Protein AF-A0A956WPA1-F1 (afdb_monomer)

Solvent-accessible surface area (backbone atoms only — not comparable to full-atom values): 8962 Å² total; per-residue (Å²): 103,70,68,60,54,52,49,44,61,76,67,69,57,61,75,42,83,44,76,68,69,70,49,69,36,68,58,97,91,44,69,39,44,39,72,45,34,70,83,37,88,64,94,64,53,79,84,52,24,80,35,29,52,45,55,48,53,50,48,30,37,44,69,66,79,40,52,62,67,60,55,68,37,91,72,49,76,47,74,72,56,43,72,72,31,71,91,32,27,42,31,52,45,33,46,73,51,71,41,51,73,65,54,35,50,46,42,17,51,71,69,39,86,61,44,32,70,34,50,24,77,78,43,49,45,58,46,32,55,58,45,72,43,65,78,43,78,44,53,70,86,45,79,77,55,58,66,58,63,64,67,74,75,118

Structure (mmCIF, N/CA/C/O backbone):
data_AF-A0A956WPA1-F1
#
_entry.id   AF-A0A956WPA1-F1
#
loop_
_atom_site.group_PDB
_atom_site.id
_atom_site.type_symbol
_atom_site.label_atom_id
_atom_site.label_alt_id
_atom_site.label_comp_id
_atom_site.label_asym_id
_atom_site.label_entity_id
_atom_site.label_seq_id
_atom_site.pdbx_PDB_ins_code
_atom_site.Cartn_x
_atom_site.Cartn_y
_atom_site.Cartn_z
_atom_site.occupancy
_atom_site.B_iso_or_equiv
_atom_site.auth_seq_id
_atom_site.auth_comp_id
_atom_site.auth_asym_id
_atom_site.auth_atom_id
_atom_site.pdbx_PDB_model_num
ATOM 1 N N . MET A 1 1 ? 16.892 0.139 -3.736 1.00 66.31 1 MET A N 1
ATOM 2 C CA . MET A 1 1 ? 16.456 0.523 -5.080 1.00 66.31 1 MET A CA 1
ATOM 3 C C . MET A 1 1 ? 17.601 0.242 -6.043 1.00 66.31 1 MET A C 1
ATOM 5 O O . MET A 1 1 ? 18.303 1.168 -6.450 1.00 66.31 1 MET A O 1
ATOM 9 N N . PRO A 1 2 ? 17.856 -1.030 -6.393 1.00 65.50 2 PRO A N 1
ATOM 10 C CA . PRO A 1 2 ? 19.024 -1.390 -7.201 1.00 65.50 2 PRO A CA 1
ATOM 11 C C . PRO A 1 2 ? 19.032 -0.715 -8.581 1.00 65.50 2 PRO A C 1
ATOM 13 O O . PRO A 1 2 ? 20.076 -0.250 -9.034 1.00 65.50 2 PRO A O 1
ATOM 16 N N . LEU A 1 3 ? 17.859 -0.582 -9.215 1.00 67.88 3 LEU A N 1
ATOM 17 C CA . LEU A 1 3 ? 17.713 0.044 -10.535 1.00 67.88 3 LEU A CA 1
ATOM 18 C C . LEU A 1 3 ? 18.029 1.547 -10.517 1.00 67.88 3 LEU A C 1
ATOM 20 O O . LEU A 1 3 ? 18.783 2.022 -11.365 1.00 67.88 3 LEU A O 1
ATOM 24 N N . VAL A 1 4 ? 17.545 2.285 -9.511 1.00 69.94 4 VAL A N 1
ATOM 25 C CA . VAL A 1 4 ? 17.861 3.715 -9.342 1.00 69.94 4 VAL A CA 1
ATOM 26 C C . VAL A 1 4 ? 19.343 3.918 -9.059 1.00 69.94 4 VAL A C 1
ATOM 28 O O . VAL A 1 4 ? 19.977 4.761 -9.685 1.00 69.94 4 VAL A O 1
ATOM 31 N N . GLN A 1 5 ? 19.931 3.117 -8.168 1.00 70.12 5 GLN A N 1
ATOM 32 C CA . GLN A 1 5 ? 21.364 3.205 -7.884 1.00 70.12 5 GLN A CA 1
ATOM 33 C C . GLN A 1 5 ? 22.217 2.883 -9.118 1.00 70.12 5 GLN A C 1
ATOM 35 O O . GLN A 1 5 ? 23.254 3.515 -9.325 1.00 70.12 5 GLN A O 1
ATOM 40 N N . ARG A 1 6 ? 21.798 1.916 -9.946 1.00 74.38 6 ARG A N 1
ATOM 41 C CA . ARG A 1 6 ? 22.467 1.586 -11.211 1.00 74.38 6 ARG A CA 1
ATOM 42 C C . ARG A 1 6 ? 22.376 2.743 -12.207 1.00 74.38 6 ARG A C 1
ATOM 44 O O . ARG A 1 6 ? 23.396 3.095 -12.794 1.00 74.38 6 ARG A O 1
ATOM 51 N N . TYR A 1 7 ? 21.202 3.361 -12.352 1.00 73.75 7 TYR A N 1
ATOM 52 C CA . TYR A 1 7 ? 21.017 4.548 -13.190 1.00 73.75 7 TYR A CA 1
ATOM 53 C C . TYR A 1 7 ? 21.903 5.707 -12.720 1.00 73.75 7 TYR A C 1
ATOM 55 O O . TYR A 1 7 ? 22.715 6.200 -13.497 1.00 73.75 7 TYR A O 1
ATOM 63 N N . LEU A 1 8 ? 21.821 6.086 -11.439 1.00 74.00 8 LEU A N 1
ATOM 64 C CA . LEU A 1 8 ? 22.585 7.202 -10.868 1.00 74.00 8 LEU A CA 1
ATOM 65 C C . LEU A 1 8 ? 24.099 7.034 -11.056 1.00 74.00 8 LEU A C 1
ATOM 67 O O . LEU A 1 8 ? 24.778 8.004 -11.387 1.00 74.00 8 LEU A O 1
ATOM 71 N N . ARG A 1 9 ? 24.618 5.803 -10.918 1.00 75.62 9 ARG A N 1
ATOM 72 C CA . ARG A 1 9 ? 26.020 5.485 -11.234 1.00 75.62 9 ARG A CA 1
ATOM 73 C C . ARG A 1 9 ? 26.335 5.665 -12.720 1.00 75.6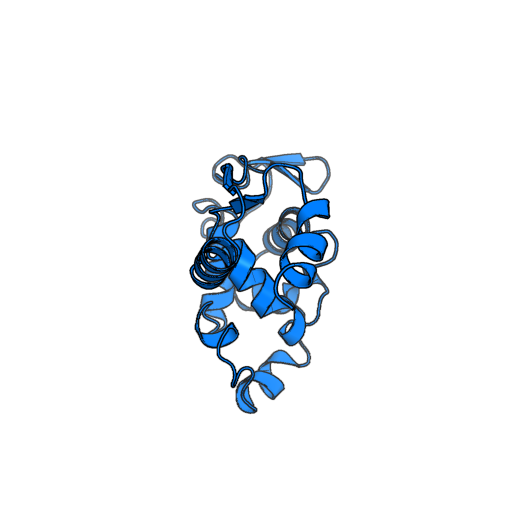2 9 ARG A C 1
ATOM 75 O O . ARG A 1 9 ? 27.355 6.261 -13.044 1.00 75.62 9 ARG A O 1
ATOM 82 N N . ALA A 1 10 ? 25.473 5.187 -13.618 1.00 78.25 10 ALA A N 1
ATOM 83 C CA . ALA A 1 10 ? 25.696 5.264 -15.064 1.00 78.25 10 ALA A CA 1
ATOM 84 C C . ALA A 1 10 ? 25.716 6.708 -15.607 1.00 78.25 10 ALA A C 1
ATOM 86 O O . ALA A 1 10 ? 26.414 6.999 -16.584 1.00 78.25 10 ALA A O 1
ATOM 87 N N . VAL A 1 11 ? 24.964 7.620 -14.983 1.00 77.25 11 VAL A N 1
ATOM 88 C CA . VAL A 1 11 ? 24.911 9.044 -15.366 1.00 77.25 11 VAL A CA 1
ATOM 89 C C . VAL A 1 11 ? 25.792 9.956 -14.503 1.00 77.25 11 VAL A C 1
ATOM 91 O O . VAL A 1 11 ? 25.789 11.162 -14.721 1.00 77.25 11 VAL A O 1
ATOM 94 N N . ALA A 1 12 ? 26.562 9.394 -13.560 1.00 79.12 12 ALA A N 1
ATOM 95 C CA . ALA A 1 12 ? 27.510 10.109 -12.696 1.00 79.12 12 ALA A CA 1
ATOM 96 C C . ALA A 1 12 ? 26.932 11.375 -12.021 1.00 79.12 12 ALA A C 1
ATOM 98 O O . ALA A 1 12 ? 27.637 12.362 -11.814 1.00 79.12 12 ALA A O 1
ATOM 99 N N . LEU A 1 13 ? 25.638 11.363 -11.682 1.00 72.81 13 LEU A N 1
ATOM 100 C CA . LEU A 1 13 ? 24.986 12.524 -11.078 1.00 72.81 13 LEU A CA 1
ATOM 101 C C . LEU A 1 13 ? 25.389 12.669 -9.602 1.00 72.81 13 LEU A C 1
ATOM 103 O O . LEU A 1 13 ? 25.448 11.665 -8.888 1.00 72.81 13 LEU A O 1
ATOM 107 N N . PRO A 1 14 ? 25.605 13.899 -9.098 1.00 75.31 14 PRO A N 1
ATOM 108 C CA . PRO A 1 14 ? 25.854 14.122 -7.681 1.00 75.31 14 PRO A CA 1
ATOM 109 C C . PRO A 1 14 ? 24.603 13.766 -6.870 1.00 75.31 14 PRO A C 1
ATOM 111 O O . PRO A 1 14 ? 23.533 14.358 -7.046 1.00 75.31 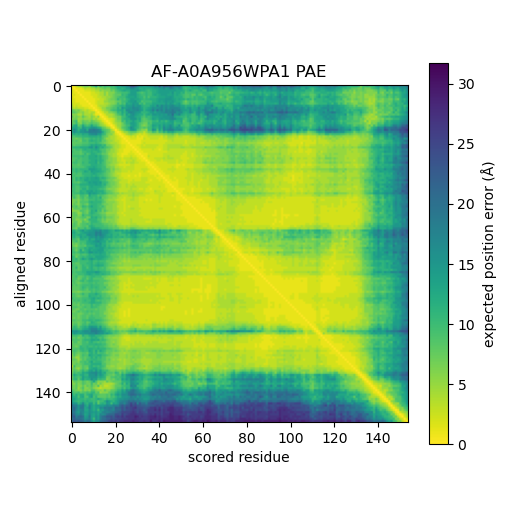14 PRO A O 1
ATOM 114 N N . VAL A 1 15 ? 24.747 12.797 -5.966 1.00 70.31 15 VAL A N 1
ATOM 115 C CA . VAL A 1 15 ? 23.641 12.252 -5.172 1.00 70.31 15 VAL A CA 1
ATOM 116 C C . VAL A 1 15 ? 23.681 12.809 -3.749 1.00 70.31 15 VAL A C 1
ATOM 118 O O . VAL A 1 15 ? 24.742 12.895 -3.133 1.00 70.31 15 VAL A O 1
ATOM 121 N N . GLY A 1 16 ? 22.521 13.192 -3.220 1.00 69.06 16 GLY A N 1
ATOM 122 C CA . GLY A 1 16 ? 22.299 13.378 -1.787 1.00 69.06 16 GLY A CA 1
ATOM 123 C C . GLY A 1 16 ? 21.423 12.254 -1.241 1.00 69.06 16 GLY A C 1
ATOM 124 O O . GLY A 1 16 ? 20.435 11.883 -1.881 1.00 69.06 16 GLY A O 1
ATOM 125 N N . SER A 1 17 ? 21.778 11.732 -0.068 1.00 67.25 17 SER A N 1
ATOM 126 C CA . SER A 1 17 ? 20.949 10.782 0.679 1.00 67.25 17 SER A CA 1
ATOM 127 C C . SER A 1 17 ? 19.975 11.539 1.573 1.00 67.25 17 SER A C 1
ATOM 129 O O . SER A 1 17 ? 20.365 12.499 2.239 1.00 67.25 17 SER A O 1
ATOM 131 N N . LEU A 1 18 ? 18.718 11.107 1.593 1.00 62.62 18 LEU A N 1
ATOM 132 C CA . LEU A 1 18 ? 17.683 11.638 2.472 1.00 62.62 18 LEU A CA 1
ATOM 133 C C . LEU A 1 18 ? 16.964 10.455 3.111 1.00 62.62 18 LEU A C 1
ATOM 135 O O . LEU A 1 18 ? 16.581 9.520 2.410 1.00 62.62 18 LEU A O 1
ATOM 139 N N . ASN A 1 19 ? 16.753 10.513 4.423 1.00 61.81 19 ASN A N 1
ATOM 140 C CA . ASN A 1 19 ? 15.739 9.660 5.028 1.00 61.81 19 ASN A CA 1
ATOM 141 C C . ASN A 1 19 ? 14.378 10.152 4.539 1.00 61.81 19 ASN A C 1
ATOM 143 O O . ASN A 1 19 ? 14.144 11.366 4.519 1.00 61.81 19 ASN A O 1
ATOM 147 N N . ASP A 1 20 ? 13.504 9.226 4.151 1.00 61.94 20 ASP A N 1
ATOM 148 C CA . ASP A 1 20 ? 12.095 9.520 3.912 1.00 61.94 20 ASP A CA 1
ATOM 149 C C . ASP A 1 20 ? 11.489 9.973 5.246 1.00 61.94 20 ASP A C 1
ATOM 151 O O . ASP A 1 20 ? 11.209 9.171 6.138 1.00 61.94 20 ASP A O 1
ATOM 155 N N . GLY A 1 21 ? 11.520 11.286 5.475 1.00 56.62 21 GLY A N 1
ATOM 156 C CA . GLY A 1 21 ? 11.461 11.883 6.800 1.00 56.62 21 GLY A CA 1
ATOM 157 C C . GLY A 1 21 ? 10.140 11.585 7.487 1.00 56.62 21 GLY A C 1
ATOM 158 O O . GLY A 1 21 ? 9.174 12.277 7.205 1.00 56.62 21 GLY A O 1
ATOM 159 N N . LEU A 1 22 ? 10.130 10.574 8.370 1.00 69.81 22 LEU A N 1
ATOM 160 C CA . LEU A 1 22 ? 9.058 10.177 9.301 1.00 69.81 22 LEU A CA 1
ATOM 161 C C . LEU A 1 22 ? 7.683 10.782 8.948 1.00 69.81 22 LEU A C 1
ATOM 163 O O . LEU A 1 22 ? 7.189 11.641 9.692 1.00 69.81 22 LEU A O 1
ATOM 167 N N . PRO A 1 23 ? 7.085 10.410 7.797 1.00 78.69 23 PRO A N 1
ATOM 168 C CA . PRO A 1 23 ? 5.958 11.158 7.268 1.00 78.69 23 PRO A CA 1
ATOM 169 C C . PRO A 1 23 ? 4.781 11.083 8.239 1.00 78.69 23 PRO A C 1
ATOM 171 O O . PRO A 1 23 ? 4.517 10.043 8.845 1.00 78.69 23 PRO A O 1
ATOM 174 N N . ARG A 1 24 ? 4.080 12.203 8.421 1.00 87.75 24 ARG A N 1
ATOM 175 C CA . ARG A 1 24 ? 2.851 12.249 9.219 1.00 87.75 24 ARG A CA 1
ATOM 176 C C . ARG A 1 24 ? 1.658 12.052 8.301 1.00 87.75 24 ARG A C 1
ATOM 178 O O . ARG A 1 24 ? 1.523 12.768 7.314 1.00 87.75 24 ARG A O 1
ATOM 185 N N . SER A 1 25 ? 0.781 11.124 8.656 1.00 89.75 25 SER A N 1
ATOM 186 C CA . SER A 1 25 ? -0.495 10.929 7.969 1.00 89.75 25 SER A CA 1
ATOM 187 C C . SER A 1 25 ? -1.581 11.747 8.669 1.00 89.75 25 SER A C 1
ATOM 189 O O . SER A 1 25 ? -1.586 11.834 9.897 1.00 89.75 25 SER A O 1
ATOM 191 N N . LEU A 1 26 ? -2.480 12.349 7.886 1.00 90.75 26 LEU A N 1
ATOM 192 C CA . LEU A 1 26 ? -3.655 13.093 8.348 1.00 90.75 26 LEU A CA 1
ATOM 193 C C . LEU A 1 26 ? -4.908 12.363 7.860 1.00 90.75 26 LEU A C 1
ATOM 195 O O . LEU A 1 26 ? -5.132 12.275 6.655 1.00 90.75 26 LEU A O 1
ATOM 199 N N . ILE A 1 27 ? -5.720 11.847 8.782 1.00 91.81 27 ILE A N 1
ATOM 200 C CA . ILE A 1 27 ? -6.967 11.135 8.469 1.00 91.81 27 ILE A CA 1
ATOM 201 C C . ILE A 1 27 ? -8.040 11.635 9.428 1.00 91.81 27 ILE A C 1
ATOM 203 O O . ILE A 1 27 ? -7.876 11.550 10.644 1.00 91.81 27 ILE A O 1
ATOM 207 N N . GLY A 1 28 ? -9.136 12.167 8.881 1.00 88.75 28 GLY A N 1
ATOM 208 C CA . GLY A 1 28 ? -10.275 12.626 9.682 1.00 88.75 28 GLY A CA 1
ATOM 209 C C . GLY A 1 28 ? -9.947 13.756 10.666 1.00 88.75 28 GLY A C 1
ATOM 210 O O . GLY A 1 28 ? -10.579 13.839 11.709 1.00 88.75 28 GLY A O 1
ATOM 211 N N . GLY A 1 29 ? -8.946 14.593 10.370 1.00 91.44 29 GLY A N 1
ATOM 212 C CA . GLY A 1 29 ? -8.483 15.667 11.265 1.00 91.44 29 GLY A CA 1
ATOM 213 C C . GLY A 1 29 ? -7.430 15.230 12.290 1.00 91.44 29 GLY A C 1
ATOM 214 O O . GLY A 1 29 ? -6.740 16.077 12.849 1.00 91.44 29 GLY A O 1
ATOM 215 N N . GLU A 1 30 ? -7.239 13.925 12.468 1.00 93.81 30 GLU A N 1
ATOM 216 C CA . GLU A 1 30 ? -6.253 13.351 13.379 1.00 93.81 30 GLU A CA 1
ATOM 217 C C . GLU A 1 30 ? -4.934 13.043 12.672 1.00 93.81 30 GLU A C 1
ATOM 219 O O . GLU A 1 30 ? -4.909 12.732 11.477 1.00 93.81 30 GLU A O 1
ATOM 224 N N . THR A 1 31 ? -3.823 13.088 13.415 1.00 92.56 31 THR A N 1
ATOM 225 C CA . THR A 1 31 ? -2.488 12.839 12.850 1.00 92.56 31 THR A CA 1
ATOM 226 C C . THR A 1 31 ? -1.687 11.809 13.631 1.00 92.56 31 THR A C 1
ATOM 228 O O . THR A 1 31 ? -1.704 11.797 14.859 1.00 92.56 31 THR A O 1
ATOM 231 N N . ALA A 1 32 ? -0.909 10.995 12.920 1.00 90.88 32 ALA A N 1
ATOM 232 C CA . ALA A 1 32 ? 0.074 10.091 13.519 1.00 90.88 32 ALA A CA 1
ATOM 233 C C . ALA A 1 32 ? 1.315 9.952 12.631 1.00 90.88 32 ALA A C 1
ATOM 235 O O . ALA A 1 32 ? 1.304 10.333 11.458 1.00 90.88 32 ALA A O 1
ATOM 236 N N . GLN A 1 33 ? 2.397 9.418 13.198 1.00 89.12 33 GLN A N 1
ATOM 237 C CA . GLN A 1 33 ? 3.626 9.140 12.456 1.00 89.12 33 GLN A CA 1
ATOM 238 C C . GLN A 1 33 ? 3.497 7.817 11.693 1.00 89.12 33 GLN A C 1
ATOM 240 O O . GLN A 1 33 ? 3.161 6.790 12.271 1.00 89.12 33 GLN A O 1
ATOM 245 N N . ALA A 1 34 ? 3.825 7.809 10.404 1.00 83.12 34 ALA A N 1
ATOM 246 C CA . ALA A 1 34 ? 3.780 6.600 9.581 1.00 83.12 34 ALA A CA 1
ATOM 247 C C . ALA A 1 34 ? 4.834 5.549 9.989 1.00 83.12 34 ALA A C 1
ATOM 249 O O . ALA A 1 34 ? 4.700 4.365 9.670 1.00 83.12 34 ALA A O 1
ATOM 250 N N . SER A 1 35 ? 5.877 5.978 10.707 1.00 83.44 35 SER A N 1
ATOM 251 C CA . SER A 1 35 ? 6.937 5.130 11.262 1.00 83.44 35 SER A CA 1
ATOM 252 C C . SER A 1 35 ? 6.507 4.321 12.488 1.00 83.44 35 SER A C 1
ATOM 254 O O . SER A 1 35 ? 7.211 3.385 12.852 1.00 83.44 35 SER A O 1
ATOM 256 N N . SER A 1 36 ? 5.387 4.659 13.137 1.00 87.88 36 SER A N 1
ATOM 257 C CA . SER A 1 36 ? 4.841 3.888 14.255 1.00 87.88 36 SER A CA 1
ATOM 258 C C . SER A 1 36 ? 3.351 4.159 14.429 1.00 87.88 36 SER A C 1
ATOM 260 O O . SER A 1 36 ? 2.939 5.274 14.748 1.00 87.88 36 SER A O 1
ATOM 262 N N . LEU A 1 37 ? 2.542 3.113 14.267 1.00 90.38 37 LEU A N 1
ATOM 263 C CA . LEU A 1 37 ? 1.093 3.182 14.452 1.00 90.38 37 LEU A CA 1
ATOM 264 C C . LEU A 1 37 ? 0.645 2.838 15.880 1.00 90.38 37 LEU A C 1
ATOM 266 O O . LEU A 1 37 ? -0.542 2.976 16.188 1.00 90.38 37 LEU A O 1
ATOM 270 N N . ALA A 1 38 ? 1.576 2.453 16.760 1.00 91.62 38 ALA A N 1
ATOM 271 C CA . ALA A 1 38 ? 1.279 1.929 18.093 1.00 91.62 38 ALA A CA 1
ATOM 272 C C . ALA A 1 38 ? 0.411 2.889 18.921 1.00 91.62 38 ALA A C 1
ATOM 274 O O . ALA A 1 38 ? -0.586 2.485 19.520 1.00 91.62 38 ALA A O 1
ATOM 275 N N . THR A 1 39 ? 0.746 4.179 18.880 1.00 90.00 39 THR A N 1
ATOM 276 C CA . THR A 1 39 ? 0.058 5.255 19.608 1.00 90.00 39 THR A CA 1
ATOM 277 C C . THR A 1 39 ? -0.895 6.065 18.729 1.00 90.00 39 THR A C 1
ATOM 279 O O . THR A 1 39 ? -1.338 7.139 19.131 1.00 90.00 39 THR A O 1
ATOM 282 N N . SER A 1 40 ? -1.202 5.590 17.516 1.00 92.00 40 SER A N 1
ATOM 283 C CA . SER A 1 40 ? -2.095 6.316 16.612 1.00 92.00 40 SER A CA 1
ATOM 284 C C . SER A 1 40 ? -3.524 6.395 17.176 1.00 92.00 40 SER A C 1
ATOM 286 O O . SER A 1 40 ? -3.995 5.432 17.797 1.00 92.00 40 SER A O 1
ATOM 288 N N . PRO A 1 41 ? -4.232 7.517 16.940 1.00 94.19 41 PRO A N 1
ATOM 289 C CA . PRO A 1 41 ? -5.584 7.734 17.453 1.00 94.19 41 PRO A CA 1
ATOM 290 C C . PRO A 1 41 ? -6.646 6.946 16.676 1.00 94.19 41 PRO A C 1
ATOM 292 O O . PRO A 1 41 ? -7.789 6.839 17.112 1.00 94.19 41 PRO A O 1
ATOM 295 N N . TRP A 1 42 ? -6.295 6.399 15.511 1.00 94.00 42 TRP A N 1
ATOM 296 C CA . TRP A 1 42 ? -7.244 5.702 14.654 1.00 94.00 42 TRP A CA 1
ATOM 297 C C . TRP A 1 42 ? -7.559 4.293 15.169 1.00 94.00 42 TRP A C 1
ATOM 299 O O . TRP A 1 42 ? -6.694 3.645 15.768 1.00 94.00 42 TRP A O 1
ATOM 309 N N . PRO A 1 43 ? -8.766 3.769 14.896 1.00 92.81 43 PRO A N 1
ATOM 310 C CA . PRO A 1 43 ? -9.172 2.423 15.293 1.00 92.81 43 PRO A CA 1
ATOM 311 C C . PRO A 1 43 ? -8.554 1.353 14.374 1.00 92.81 43 PRO A C 1
ATOM 313 O O . PRO A 1 43 ? -9.233 0.740 13.555 1.00 92.81 43 PRO A O 1
ATOM 316 N N . LEU A 1 44 ? -7.242 1.146 14.487 1.00 90.56 44 LEU A N 1
ATOM 317 C CA . LEU A 1 44 ? -6.520 0.066 13.810 1.00 90.56 44 LEU A CA 1
ATOM 318 C C . LEU A 1 44 ? -6.730 -1.280 14.501 1.00 90.56 44 LEU A C 1
ATOM 320 O O . LEU A 1 44 ? -6.860 -1.335 15.726 1.00 90.56 44 LEU A O 1
ATOM 324 N N . THR A 1 45 ? -6.659 -2.352 13.711 1.00 90.00 45 THR A N 1
ATOM 325 C CA . THR A 1 45 ? -6.579 -3.723 14.226 1.00 90.00 45 THR A CA 1
ATOM 326 C C . THR A 1 45 ? -5.273 -3.936 14.997 1.00 90.00 45 THR A C 1
ATOM 328 O O . THR A 1 45 ? -4.265 -3.280 14.717 1.00 90.00 45 THR A O 1
ATOM 331 N N . ASP A 1 46 ? -5.246 -4.900 15.920 1.00 89.75 46 ASP A N 1
ATOM 332 C CA . ASP A 1 46 ? -4.016 -5.270 16.643 1.00 89.75 46 ASP A CA 1
ATOM 333 C C . ASP A 1 46 ? -2.897 -5.713 15.695 1.00 89.75 46 ASP A C 1
ATOM 335 O O . ASP A 1 46 ? -1.710 -5.477 15.941 1.00 89.75 46 ASP A O 1
ATOM 339 N N . ALA A 1 47 ? -3.290 -6.330 14.579 1.00 87.62 47 ALA A N 1
ATOM 340 C CA . ALA A 1 47 ? -2.378 -6.797 13.556 1.00 87.62 47 ALA A CA 1
ATOM 341 C C . ALA A 1 47 ? -1.707 -5.637 12.804 1.00 87.62 47 ALA A C 1
ATOM 343 O O . ALA A 1 47 ? -0.566 -5.797 12.384 1.00 87.62 47 ALA A O 1
ATOM 344 N N . ASP A 1 48 ? -2.384 -4.499 12.636 1.00 90.94 48 ASP A N 1
ATOM 345 C CA . ASP A 1 48 ? -1.847 -3.337 11.920 1.00 90.94 48 ASP A CA 1
ATOM 346 C C . ASP A 1 48 ? -1.127 -2.364 12.864 1.00 90.94 48 ASP A C 1
ATOM 348 O O . ASP A 1 48 ? -0.134 -1.739 12.492 1.00 90.94 48 ASP A O 1
ATOM 352 N N . ARG A 1 49 ? -1.610 -2.236 14.104 1.00 92.06 49 ARG A N 1
ATOM 353 C CA . ARG A 1 49 ? -1.153 -1.237 15.081 1.00 92.06 49 ARG A CA 1
ATOM 354 C C . ARG A 1 49 ? 0.329 -1.354 15.439 1.00 92.06 49 ARG A C 1
ATOM 356 O O . ARG A 1 49 ? 0.972 -0.346 15.716 1.00 92.06 49 ARG A O 1
ATOM 363 N N . ASN A 1 50 ? 0.874 -2.566 15.424 1.00 87.94 50 ASN A N 1
ATOM 364 C CA . ASN A 1 50 ? 2.248 -2.842 15.855 1.00 87.94 50 ASN A CA 1
ATOM 365 C C . ASN A 1 50 ? 3.286 -2.751 14.726 1.00 87.94 50 ASN A C 1
ATOM 367 O O . ASN A 1 50 ? 4.444 -3.120 14.916 1.00 87.94 50 ASN A O 1
ATOM 371 N N . LEU A 1 51 ? 2.879 -2.283 13.548 1.00 88.44 51 LEU A N 1
ATOM 372 C CA . LEU A 1 51 ? 3.708 -2.232 12.351 1.00 88.44 51 LEU A CA 1
ATOM 373 C C . LEU A 1 51 ? 3.764 -0.804 11.800 1.00 88.44 51 LEU A C 1
ATOM 375 O O . LEU A 1 51 ? 2.939 0.055 12.118 1.00 88.44 51 LEU A O 1
ATOM 379 N N . THR A 1 52 ? 4.767 -0.535 10.967 1.00 88.50 52 THR A N 1
ATOM 380 C CA . THR A 1 52 ? 4.836 0.728 10.223 1.00 88.50 52 THR A CA 1
ATOM 381 C C . THR A 1 52 ? 3.822 0.713 9.080 1.00 88.50 52 THR A C 1
ATOM 383 O O . THR A 1 52 ? 3.414 -0.354 8.613 1.00 88.50 52 THR A O 1
ATOM 386 N N . VAL A 1 53 ? 3.440 1.891 8.576 1.00 88.56 53 VAL A N 1
ATOM 387 C CA . VAL A 1 53 ? 2.532 1.990 7.417 1.00 88.56 53 VAL A CA 1
ATOM 388 C C . VAL A 1 53 ? 3.100 1.226 6.219 1.00 88.56 53 VAL A C 1
ATOM 390 O O . VAL A 1 53 ? 2.412 0.381 5.652 1.00 88.56 53 VAL A O 1
ATOM 393 N N . ALA A 1 54 ? 4.373 1.447 5.883 1.00 86.50 54 ALA A N 1
ATOM 394 C CA . ALA A 1 54 ? 5.027 0.769 4.763 1.00 86.50 54 ALA A CA 1
ATOM 395 C C . ALA A 1 54 ? 5.052 -0.760 4.932 1.00 86.50 54 ALA A C 1
ATOM 397 O O . ALA A 1 54 ? 4.831 -1.496 3.967 1.00 86.50 54 ALA A O 1
ATOM 398 N N . PHE A 1 55 ? 5.274 -1.258 6.153 1.00 87.94 55 PHE A N 1
ATOM 399 C CA . PHE A 1 55 ? 5.249 -2.695 6.405 1.00 87.94 55 PHE A CA 1
ATOM 400 C C . PHE A 1 55 ? 3.835 -3.270 6.248 1.00 87.94 55 PHE A C 1
ATOM 402 O O . PHE A 1 55 ? 3.677 -4.293 5.586 1.00 87.94 55 PHE A O 1
ATOM 409 N N . ASN A 1 56 ? 2.802 -2.614 6.789 1.00 90.62 56 ASN A N 1
ATOM 410 C CA . ASN A 1 56 ? 1.414 -3.057 6.612 1.00 90.62 56 ASN A CA 1
ATOM 411 C C . ASN A 1 56 ? 1.007 -3.099 5.136 1.00 90.62 56 ASN A C 1
ATOM 413 O O . ASN A 1 56 ? 0.430 -4.086 4.689 1.00 90.62 56 ASN A O 1
ATOM 417 N N . LEU A 1 57 ? 1.366 -2.075 4.358 1.00 88.88 57 LEU A N 1
ATOM 418 C CA . LEU A 1 57 ? 1.074 -2.038 2.925 1.00 88.88 57 LEU A CA 1
ATOM 419 C C . LEU A 1 57 ? 1.763 -3.186 2.172 1.00 88.88 57 LEU A C 1
ATOM 421 O O . LEU A 1 57 ? 1.104 -3.892 1.410 1.00 88.88 57 LEU A O 1
ATOM 425 N N . ASN A 1 58 ? 3.047 -3.452 2.443 1.00 87.69 58 ASN A N 1
ATOM 426 C CA . ASN A 1 58 ? 3.733 -4.626 1.886 1.00 87.69 58 ASN A CA 1
ATOM 427 C C . ASN A 1 58 ? 3.081 -5.942 2.317 1.00 87.69 58 ASN A C 1
ATOM 429 O O . ASN A 1 58 ? 2.935 -6.856 1.507 1.00 87.69 58 ASN A O 1
ATOM 433 N N . ARG A 1 59 ? 2.672 -6.050 3.584 1.00 89.94 59 ARG A N 1
ATOM 434 C CA . ARG A 1 59 ? 1.996 -7.237 4.106 1.00 89.94 59 ARG A CA 1
ATOM 435 C C . ARG A 1 59 ? 0.675 -7.489 3.379 1.00 89.94 59 ARG A C 1
ATOM 437 O O . ARG A 1 59 ? 0.404 -8.637 3.045 1.00 89.94 59 ARG A O 1
ATOM 444 N N . TYR A 1 60 ? -0.126 -6.464 3.090 1.00 91.88 60 TYR A N 1
ATOM 445 C CA . TYR A 1 60 ? -1.362 -6.644 2.319 1.00 91.88 60 TYR A CA 1
ATOM 446 C C . TYR A 1 60 ? -1.097 -7.086 0.880 1.00 91.88 60 TYR A C 1
ATOM 448 O O . TYR A 1 60 ? -1.838 -7.921 0.364 1.00 91.88 60 TYR A O 1
ATOM 456 N N . LEU A 1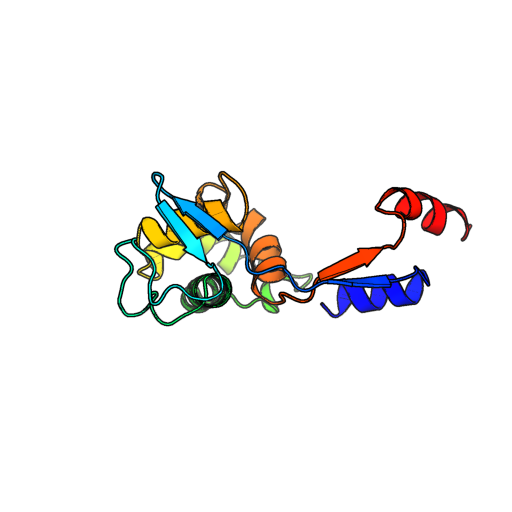 61 ? -0.034 -6.586 0.241 1.00 88.69 61 LEU A N 1
ATOM 457 C CA . LEU A 1 61 ? 0.393 -7.094 -1.067 1.00 88.69 61 LEU A CA 1
ATOM 458 C C . LEU A 1 61 ? 0.767 -8.580 -0.969 1.00 88.69 61 LEU A C 1
ATOM 460 O O . LEU A 1 61 ? 0.240 -9.394 -1.728 1.00 88.69 61 LEU A O 1
ATOM 464 N N . PHE A 1 62 ? 1.579 -8.948 0.024 1.00 89.44 62 PHE A N 1
ATOM 465 C CA . PHE A 1 62 ? 1.979 -10.334 0.270 1.00 89.44 62 PHE A CA 1
ATOM 466 C C . PHE A 1 62 ? 0.782 -11.268 0.498 1.00 89.44 62 PHE A C 1
ATOM 468 O O . PHE A 1 62 ? 0.717 -12.332 -0.107 1.00 89.44 62 PHE A O 1
ATOM 475 N N . LEU A 1 63 ? -0.203 -10.853 1.302 1.00 91.44 63 LEU A N 1
ATOM 476 C CA . LEU A 1 63 ? -1.435 -11.615 1.552 1.00 91.44 63 LEU A CA 1
ATOM 477 C C . LEU A 1 63 ? -2.340 -11.752 0.315 1.00 91.44 63 LEU A C 1
ATOM 479 O O . LEU A 1 63 ? -3.271 -12.550 0.325 1.00 91.44 63 LEU A O 1
ATOM 483 N N . ASN A 1 64 ? -2.068 -10.995 -0.749 1.00 90.06 64 ASN A N 1
ATOM 484 C CA . ASN A 1 64 ? -2.692 -11.146 -2.062 1.00 90.06 64 ASN A CA 1
ATOM 485 C C . ASN A 1 64 ? -1.781 -11.892 -3.058 1.00 90.06 64 ASN A C 1
ATOM 487 O O . ASN A 1 64 ? -1.987 -11.783 -4.270 1.00 90.06 64 ASN A O 1
ATOM 491 N N . ASP A 1 65 ? -0.774 -12.634 -2.590 1.00 88.25 65 ASP A N 1
ATOM 492 C CA . ASP A 1 65 ? 0.219 -13.334 -3.419 1.00 88.25 65 ASP A CA 1
ATOM 493 C C . ASP A 1 65 ? 0.994 -12.389 -4.356 1.00 88.25 65 ASP A C 1
ATOM 495 O O . ASP A 1 65 ? 1.400 -12.756 -5.463 1.00 88.25 65 ASP A O 1
ATOM 499 N N . LEU A 1 66 ? 1.165 -11.133 -3.940 1.00 86.31 66 LEU A N 1
ATOM 500 C CA . LEU A 1 66 ? 1.954 -10.131 -4.647 1.00 86.31 66 LEU A CA 1
ATOM 501 C C . LEU A 1 66 ? 3.264 -9.942 -3.895 1.00 86.31 66 LEU A C 1
ATOM 503 O O . LEU A 1 66 ? 3.272 -9.717 -2.687 1.00 86.31 66 LEU A O 1
ATOM 507 N N . ASN A 1 67 ? 4.386 -9.992 -4.604 1.00 75.12 67 ASN A N 1
ATOM 508 C CA . ASN A 1 67 ? 5.671 -9.629 -4.029 1.00 75.12 67 ASN A CA 1
ATOM 509 C C . ASN A 1 67 ? 6.314 -8.527 -4.877 1.00 75.12 67 ASN A C 1
ATOM 511 O O . ASN A 1 67 ? 6.079 -8.433 -6.082 1.00 75.12 67 ASN A O 1
ATOM 515 N N . ALA A 1 68 ? 7.126 -7.679 -4.245 1.00 68.19 68 ALA A N 1
ATOM 516 C CA . ALA A 1 68 ? 7.714 -6.525 -4.917 1.00 68.19 68 ALA A CA 1
ATOM 517 C C . ALA A 1 68 ? 8.670 -6.899 -6.064 1.00 68.19 68 ALA A C 1
ATOM 519 O O . ALA A 1 68 ? 8.880 -6.107 -6.972 1.00 68.19 68 ALA A O 1
ATOM 520 N N . SER A 1 69 ? 9.243 -8.102 -6.054 1.00 70.69 69 SER A N 1
ATOM 521 C CA . SER A 1 69 ? 10.097 -8.600 -7.134 1.00 70.69 69 SER A CA 1
ATOM 522 C C . SER A 1 69 ? 9.295 -9.094 -8.341 1.00 70.69 69 SER A C 1
ATOM 524 O O . SER A 1 69 ? 9.708 -8.845 -9.467 1.00 70.69 69 SER A O 1
ATOM 526 N N . SER A 1 70 ? 8.149 -9.753 -8.138 1.00 73.44 70 SER A N 1
ATOM 527 C CA . SER A 1 70 ? 7.332 -10.304 -9.227 1.00 73.44 70 SER A CA 1
ATOM 528 C C . SER A 1 70 ? 6.633 -9.218 -10.033 1.00 73.44 70 SER A C 1
ATOM 530 O O . SER A 1 70 ? 6.472 -9.367 -11.238 1.00 73.44 70 SER A O 1
ATOM 532 N N . VAL A 1 71 ? 6.267 -8.105 -9.395 1.00 78.25 71 VAL A N 1
ATOM 533 C CA . VAL A 1 71 ? 5.614 -6.973 -10.075 1.00 78.25 71 VAL A CA 1
ATOM 534 C C . VAL A 1 71 ? 6.583 -6.070 -10.837 1.00 78.25 71 VAL A C 1
ATOM 536 O O . VAL A 1 71 ? 6.151 -5.212 -11.601 1.00 78.25 71 VAL A O 1
ATOM 539 N N . LEU A 1 72 ? 7.889 -6.262 -10.633 1.00 73.44 72 LEU A N 1
ATOM 540 C CA . LEU A 1 72 ? 8.956 -5.588 -11.374 1.00 73.44 72 LEU A CA 1
ATOM 541 C C . LEU A 1 72 ? 9.545 -6.474 -12.486 1.00 73.44 72 LEU A C 1
ATOM 543 O O . LEU A 1 72 ? 10.460 -6.039 -13.188 1.00 73.44 72 LEU A O 1
ATOM 547 N N . ASP A 1 73 ? 9.052 -7.705 -12.641 1.00 80.50 73 ASP A N 1
ATOM 548 C CA . ASP A 1 73 ? 9.473 -8.612 -13.706 1.00 80.50 73 ASP A CA 1
ATOM 549 C C . ASP A 1 73 ? 8.955 -8.124 -15.076 1.00 80.50 73 ASP A C 1
ATOM 551 O O . ASP A 1 73 ? 7.792 -7.726 -15.176 1.00 80.50 73 ASP A O 1
ATOM 555 N N . PRO A 1 74 ? 9.759 -8.165 -16.157 1.00 80.31 74 PRO A N 1
ATOM 556 C CA . PRO A 1 74 ? 9.314 -7.748 -17.489 1.00 80.31 74 PRO A CA 1
ATOM 557 C C . PRO A 1 74 ? 8.104 -8.515 -18.045 1.00 80.31 74 PRO A C 1
ATOM 559 O O . PRO A 1 74 ? 7.408 -7.993 -18.913 1.00 80.31 74 PRO A O 1
ATOM 562 N N . ALA A 1 75 ? 7.861 -9.746 -17.589 1.00 84.44 75 ALA A N 1
ATOM 563 C CA . ALA A 1 75 ? 6.718 -10.565 -17.987 1.00 84.44 75 ALA A CA 1
ATOM 564 C C . ALA A 1 75 ? 5.466 -10.313 -17.125 1.00 84.44 75 ALA A C 1
ATOM 566 O O . ALA A 1 75 ? 4.439 -10.976 -17.303 1.00 84.44 75 ALA A O 1
ATOM 567 N N . TRP A 1 76 ? 5.528 -9.376 -16.177 1.00 83.88 76 TRP A N 1
ATOM 568 C CA . TRP A 1 76 ? 4.373 -8.960 -15.398 1.00 83.88 76 TRP A CA 1
ATOM 569 C C . TRP A 1 76 ? 3.406 -8.090 -16.223 1.00 83.88 76 TRP A C 1
ATOM 571 O O . TRP A 1 76 ? 3.851 -7.213 -16.963 1.00 83.88 76 TRP A O 1
ATOM 581 N N . PRO A 1 77 ? 2.081 -8.223 -16.030 1.00 88.56 77 PRO A N 1
ATOM 582 C CA . PRO A 1 77 ? 1.385 -9.293 -15.318 1.00 88.56 77 PRO A CA 1
ATOM 583 C C . PRO A 1 77 ? 1.114 -10.506 -16.226 1.00 88.56 77 PRO A C 1
ATOM 585 O O . PRO A 1 77 ? 0.695 -10.373 -17.374 1.00 88.56 77 PRO A O 1
ATOM 588 N N . GLY A 1 78 ? 1.241 -11.719 -15.681 1.00 88.38 78 GLY A N 1
ATOM 589 C CA . GLY A 1 78 ? 0.791 -12.931 -16.371 1.00 88.38 78 GLY A CA 1
ATOM 590 C C . GLY A 1 78 ? -0.740 -13.007 -16.502 1.00 88.38 78 GLY A C 1
ATOM 591 O O . GLY A 1 78 ? -1.480 -12.419 -15.712 1.00 88.38 78 GLY A O 1
ATOM 592 N N . ALA A 1 79 ? -1.242 -13.800 -17.454 1.00 91.25 79 ALA A N 1
ATOM 593 C CA . ALA A 1 79 ? -2.677 -13.893 -17.767 1.00 91.25 79 ALA A CA 1
ATOM 594 C C . ALA A 1 79 ? -3.575 -14.290 -16.576 1.00 91.25 79 ALA A C 1
ATOM 596 O O . ALA A 1 79 ? -4.713 -13.830 -16.471 1.00 91.25 79 ALA A O 1
ATOM 597 N N . ALA A 1 80 ? -3.082 -15.145 -15.674 1.00 89.44 80 ALA A N 1
ATOM 598 C CA . ALA A 1 80 ? -3.813 -15.523 -14.464 1.00 89.44 80 ALA A CA 1
ATOM 599 C C . ALA A 1 80 ? -3.950 -14.344 -13.485 1.00 89.44 80 ALA A C 1
ATOM 601 O O . ALA A 1 80 ? -5.034 -14.107 -12.952 1.00 89.44 80 ALA A O 1
ATOM 602 N N . THR A 1 81 ? -2.875 -13.576 -13.298 1.00 90.56 81 THR A N 1
ATOM 603 C CA . THR A 1 81 ? -2.862 -12.363 -12.474 1.00 90.56 81 THR A CA 1
ATOM 604 C C . THR A 1 81 ? -3.772 -11.293 -13.056 1.00 90.56 81 THR A C 1
ATOM 606 O O . THR A 1 81 ? -4.553 -10.718 -12.305 1.00 90.56 81 THR A O 1
ATOM 609 N N . LEU A 1 82 ? -3.720 -11.075 -14.376 1.00 91.94 82 LEU A N 1
ATOM 610 C CA . LEU A 1 82 ? -4.615 -10.150 -15.075 1.00 91.94 82 LEU A CA 1
ATOM 611 C C . LEU A 1 82 ? -6.069 -10.432 -14.700 1.00 91.94 82 LEU A C 1
ATOM 613 O O . LEU A 1 82 ? -6.694 -9.607 -14.049 1.00 91.94 82 LEU A O 1
ATOM 617 N N . ARG A 1 83 ? -6.570 -11.643 -14.972 1.00 93.62 83 ARG A N 1
ATOM 618 C CA . ARG A 1 83 ? -7.963 -12.011 -14.657 1.00 93.62 83 ARG A CA 1
ATOM 619 C C . ARG A 1 83 ? -8.330 -11.842 -13.183 1.00 93.62 83 ARG A C 1
ATOM 621 O O . ARG A 1 83 ? -9.467 -11.513 -12.874 1.00 93.62 83 ARG A O 1
ATOM 628 N N . ARG A 1 84 ? -7.389 -12.104 -12.275 1.00 93.06 84 ARG A N 1
ATOM 629 C CA . ARG A 1 84 ? -7.626 -12.018 -10.829 1.00 93.06 84 ARG A CA 1
ATOM 630 C C . ARG A 1 84 ? -7.756 -10.575 -10.339 1.00 93.06 84 ARG A C 1
ATOM 632 O O . ARG A 1 84 ? -8.486 -10.346 -9.378 1.00 93.06 84 ARG A O 1
ATOM 639 N N . LEU A 1 85 ? -7.028 -9.639 -10.951 1.00 93.69 85 LEU A N 1
ATOM 640 C CA . LEU A 1 85 ? -6.874 -8.268 -10.454 1.00 93.69 85 LEU A CA 1
ATOM 641 C C . LEU A 1 85 ? -7.575 -7.205 -11.310 1.00 93.69 85 LEU A C 1
ATOM 643 O O . LEU A 1 85 ? -7.710 -6.079 -10.845 1.00 93.69 85 LEU A O 1
ATOM 647 N N . ASP A 1 86 ? -8.016 -7.543 -12.524 1.00 93.56 86 ASP A N 1
ATOM 648 C CA . ASP A 1 86 ? -8.560 -6.596 -13.513 1.00 93.56 86 ASP A CA 1
ATOM 649 C C . ASP A 1 86 ? -9.739 -5.767 -12.991 1.00 93.56 86 ASP A C 1
ATOM 651 O O . ASP A 1 86 ? -9.848 -4.575 -13.260 1.00 93.56 86 ASP A O 1
ATOM 655 N N . SER A 1 87 ? -10.595 -6.377 -12.171 1.00 94.75 87 SER A N 1
ATOM 656 C CA . SER A 1 87 ? -11.771 -5.712 -11.608 1.00 94.75 87 SER A CA 1
ATOM 657 C C . SER A 1 87 ? -11.528 -5.066 -10.241 1.00 94.75 87 SER A C 1
ATOM 659 O O . SER A 1 87 ? -12.494 -4.672 -9.591 1.00 94.75 87 SER A O 1
ATOM 661 N N . LEU A 1 88 ? -10.291 -5.061 -9.736 1.00 96.50 88 LEU A N 1
ATOM 662 C CA . LEU A 1 88 ? -9.988 -4.663 -8.361 1.00 96.50 88 LEU A CA 1
ATOM 663 C C . LEU A 1 88 ? -9.264 -3.333 -8.306 1.00 96.50 88 LEU A C 1
ATOM 665 O O . LEU A 1 88 ? -8.394 -3.035 -9.124 1.00 96.50 88 LEU A O 1
ATOM 669 N N . THR A 1 89 ? -9.563 -2.577 -7.262 1.00 96.56 89 THR A N 1
ATOM 670 C CA . THR A 1 89 ? -8.743 -1.452 -6.825 1.00 96.56 89 THR A CA 1
ATOM 671 C C . THR A 1 89 ? -7.699 -1.905 -5.806 1.00 96.56 89 THR A C 1
ATOM 673 O O . THR A 1 89 ? -7.790 -2.985 -5.217 1.00 96.56 89 THR A O 1
ATOM 676 N N . THR A 1 90 ? -6.692 -1.075 -5.557 1.00 93.94 90 THR A N 1
ATOM 677 C CA . THR A 1 90 ? -5.732 -1.297 -4.460 1.00 93.94 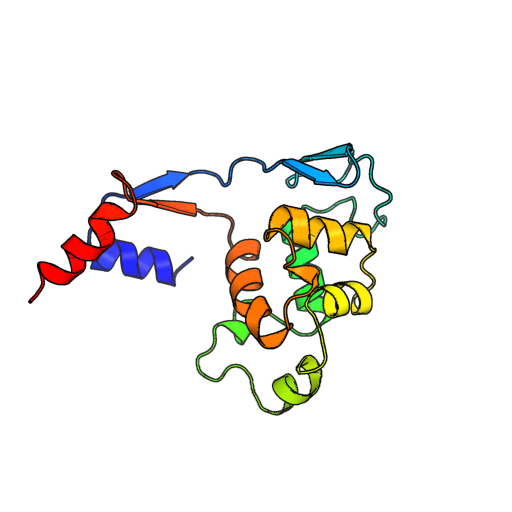90 THR A CA 1
ATOM 678 C C . THR A 1 90 ? -6.421 -1.331 -3.090 1.00 93.94 90 THR A C 1
ATOM 680 O O . THR A 1 90 ? -6.048 -2.138 -2.238 1.00 93.94 90 THR A O 1
ATOM 683 N N . GLY A 1 91 ? -7.464 -0.520 -2.883 1.00 95.88 91 GLY A N 1
ATOM 684 C CA . GLY A 1 91 ? -8.293 -0.553 -1.681 1.00 95.88 91 GLY A CA 1
ATOM 685 C C . GLY A 1 91 ? -9.008 -1.894 -1.512 1.00 95.88 91 GLY A C 1
ATOM 686 O O . GLY A 1 91 ? -9.046 -2.430 -0.406 1.00 95.88 91 GLY A O 1
ATOM 687 N N . ASP A 1 92 ? -9.499 -2.493 -2.602 1.00 97.00 92 ASP A N 1
ATOM 688 C CA . ASP A 1 92 ? -10.102 -3.832 -2.555 1.00 97.00 92 ASP A CA 1
ATOM 689 C C . ASP A 1 92 ? -9.094 -4.904 -2.137 1.00 97.00 92 ASP A C 1
ATOM 691 O O . ASP A 1 92 ? -9.454 -5.819 -1.398 1.00 97.00 92 ASP A O 1
ATOM 695 N N . LEU A 1 93 ? -7.828 -4.787 -2.551 1.00 94.44 93 LEU A N 1
ATOM 696 C CA . LEU A 1 93 ? -6.770 -5.706 -2.117 1.00 94.44 93 LEU A CA 1
ATOM 697 C C . LEU A 1 93 ? -6.500 -5.605 -0.615 1.00 94.44 93 LEU A C 1
ATOM 699 O O . LEU A 1 93 ? -6.362 -6.635 0.047 1.00 94.44 93 LEU A O 1
ATOM 703 N N . ILE A 1 94 ? -6.467 -4.384 -0.071 1.00 94.62 94 ILE A N 1
ATOM 704 C CA . ILE A 1 94 ? -6.316 -4.159 1.373 1.00 94.62 94 ILE A CA 1
ATOM 705 C C . ILE A 1 94 ? -7.491 -4.788 2.125 1.00 94.62 94 ILE A C 1
ATOM 707 O O . ILE A 1 94 ? -7.274 -5.570 3.050 1.00 94.62 94 ILE A O 1
ATOM 711 N N . ARG A 1 95 ? -8.729 -4.518 1.695 1.00 95.56 95 ARG A N 1
ATOM 712 C CA . ARG A 1 95 ? -9.936 -5.078 2.327 1.00 95.56 95 ARG A CA 1
ATOM 713 C C . ARG A 1 95 ? -9.963 -6.604 2.274 1.00 95.56 95 ARG A C 1
ATOM 715 O O . ARG A 1 95 ? -10.243 -7.247 3.281 1.00 95.56 95 ARG A O 1
ATOM 722 N N . ARG A 1 96 ? -9.625 -7.201 1.125 1.00 94.62 96 ARG A N 1
ATOM 723 C CA . ARG A 1 96 ? -9.545 -8.666 0.958 1.00 94.62 96 ARG A CA 1
ATOM 724 C C . ARG A 1 96 ? -8.519 -9.312 1.882 1.00 94.62 96 ARG A C 1
ATOM 726 O O . ARG A 1 96 ? -8.745 -10.424 2.342 1.00 94.62 96 ARG A O 1
ATOM 733 N N . ALA A 1 97 ? -7.430 -8.609 2.180 1.00 93.31 97 ALA A N 1
ATOM 734 C CA . ALA A 1 97 ? -6.411 -9.054 3.123 1.00 93.31 97 ALA A CA 1
ATOM 735 C C . ALA A 1 97 ? -6.779 -8.795 4.602 1.00 93.31 97 ALA A C 1
ATOM 737 O O . ALA A 1 97 ? -5.943 -9.000 5.482 1.00 93.31 97 ALA A O 1
ATOM 738 N N . GLY A 1 98 ? -8.010 -8.350 4.885 1.00 92.88 98 GLY A N 1
ATOM 739 C CA . GLY A 1 98 ? -8.503 -8.068 6.236 1.00 92.88 98 GLY A CA 1
ATOM 740 C C . GLY A 1 98 ? -8.153 -6.673 6.759 1.00 92.88 98 GLY A C 1
ATOM 741 O O . GLY A 1 98 ? -8.322 -6.412 7.949 1.00 92.88 98 GLY A O 1
ATOM 742 N N . GLY A 1 99 ? -7.661 -5.778 5.900 1.00 93.31 99 GLY A N 1
ATOM 743 C CA . GLY A 1 99 ? -7.388 -4.394 6.264 1.00 93.31 99 GLY A CA 1
ATOM 744 C C . GLY A 1 99 ? -8.667 -3.594 6.517 1.00 93.31 99 GLY A C 1
ATOM 745 O O . GLY A 1 99 ? -9.685 -3.768 5.847 1.00 93.31 99 GLY A O 1
ATOM 746 N N . SER A 1 100 ?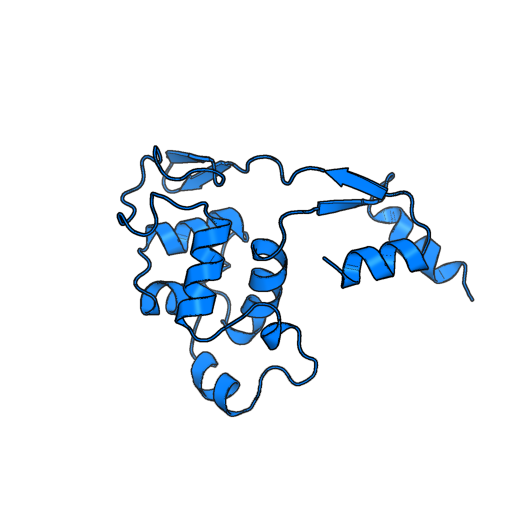 -8.594 -2.693 7.494 1.00 93.50 100 SER A N 1
ATOM 747 C CA . SER A 1 100 ? -9.682 -1.780 7.856 1.00 93.50 100 SER A CA 1
ATOM 748 C C . SER A 1 100 ? -9.823 -0.610 6.870 1.00 93.50 100 SER A C 1
ATOM 750 O O . SER A 1 100 ? -8.905 -0.315 6.103 1.00 93.50 100 SER A O 1
ATOM 752 N N . GLU A 1 101 ? -10.920 0.150 6.948 1.00 94.19 101 GLU A N 1
ATOM 753 C CA . GLU A 1 101 ? -11.042 1.421 6.207 1.00 94.19 101 GLU A CA 1
ATOM 754 C C . GLU A 1 101 ? -9.974 2.445 6.619 1.00 94.19 101 GLU A C 1
ATOM 756 O O . GLU A 1 101 ? -9.543 3.252 5.799 1.00 94.19 101 GLU A O 1
ATOM 761 N N . VAL A 1 102 ? -9.478 2.386 7.861 1.00 94.38 102 VAL A N 1
ATOM 762 C CA . VAL A 1 102 ? -8.321 3.191 8.282 1.00 94.38 102 VAL A CA 1
ATOM 763 C C . VAL A 1 102 ? -7.074 2.775 7.505 1.00 94.38 102 VAL A C 1
ATOM 765 O O . VAL A 1 102 ? -6.318 3.635 7.067 1.00 94.38 102 VAL A O 1
ATOM 768 N N . SER A 1 103 ? -6.868 1.476 7.282 1.00 94.19 103 SER A N 1
ATOM 769 C CA . SER A 1 103 ? -5.753 0.963 6.478 1.00 94.19 103 SER A CA 1
ATOM 770 C C . SER A 1 103 ? -5.841 1.450 5.025 1.00 94.19 103 SER A C 1
ATOM 772 O O . SER A 1 103 ? -4.829 1.820 4.432 1.00 94.19 103 SER A O 1
ATOM 774 N N . VAL A 1 104 ? -7.055 1.525 4.470 1.00 94.75 104 VAL A N 1
ATOM 775 C CA . VAL A 1 104 ? -7.310 2.102 3.139 1.00 94.75 104 VAL A CA 1
ATOM 776 C C . VAL A 1 104 ? -7.051 3.616 3.124 1.00 94.75 104 VAL A C 1
ATOM 778 O O . VAL A 1 104 ? -6.410 4.125 2.208 1.00 94.75 104 VAL A O 1
ATOM 781 N N . ALA A 1 105 ? -7.472 4.347 4.155 1.00 93.88 105 ALA A N 1
ATOM 782 C CA . ALA A 1 105 ? -7.189 5.777 4.274 1.00 93.88 105 ALA A CA 1
ATOM 783 C C . ALA A 1 105 ? -5.688 6.065 4.471 1.00 93.88 105 ALA A C 1
ATOM 785 O O . ALA A 1 105 ? -5.176 7.064 3.972 1.00 93.88 105 ALA A O 1
ATOM 786 N N . LEU A 1 106 ? -4.961 5.178 5.157 1.00 91.81 106 LEU A N 1
ATOM 787 C CA . LEU A 1 106 ? -3.506 5.249 5.294 1.00 91.81 106 LEU A CA 1
ATOM 788 C C . LEU A 1 106 ? -2.798 5.052 3.955 1.00 91.81 106 LEU A C 1
ATOM 790 O O . LEU A 1 106 ? -1.822 5.753 3.693 1.00 91.81 106 LEU A O 1
ATOM 794 N N . LEU A 1 107 ? -3.301 4.159 3.095 1.00 91.56 107 LEU A N 1
ATOM 795 C CA . LEU A 1 107 ? -2.818 4.034 1.720 1.00 91.56 107 LEU A CA 1
ATOM 796 C C . LEU A 1 107 ? -2.948 5.365 0.969 1.00 91.56 107 LEU A C 1
ATOM 798 O O . LEU A 1 107 ? -1.980 5.795 0.353 1.00 91.56 107 LEU A O 1
ATOM 802 N N . ASP A 1 108 ? -4.095 6.041 1.048 1.00 91.75 108 ASP A N 1
ATOM 803 C CA . ASP A 1 108 ? -4.288 7.347 0.397 1.00 91.75 108 ASP A CA 1
ATOM 804 C C . ASP A 1 108 ? -3.407 8.446 1.007 1.00 91.75 108 ASP A C 1
ATOM 806 O O . ASP A 1 108 ? -2.825 9.265 0.296 1.00 91.75 108 ASP A O 1
ATOM 810 N N . ALA A 1 109 ? -3.274 8.471 2.333 1.00 88.94 109 ALA A N 1
ATOM 811 C CA . ALA A 1 109 ? -2.443 9.457 3.016 1.00 88.94 109 ALA A CA 1
ATOM 812 C C . ALA A 1 109 ? -0.946 9.276 2.709 1.00 88.94 109 ALA A C 1
ATOM 814 O O . ALA A 1 109 ? -0.195 10.249 2.741 1.00 88.94 109 ALA A O 1
ATOM 815 N N . HIS A 1 110 ? -0.504 8.045 2.440 1.00 85.12 110 HIS A N 1
ATOM 816 C CA . HIS A 1 110 ? 0.903 7.711 2.221 1.00 85.12 110 HIS A CA 1
ATOM 817 C C . HIS A 1 110 ? 1.287 7.661 0.736 1.00 85.12 110 HIS A C 1
ATOM 819 O O . HIS A 1 110 ? 2.340 8.160 0.356 1.00 85.12 110 HIS A O 1
ATOM 825 N N . GLY A 1 111 ? 0.428 7.089 -0.107 1.00 79.62 111 GLY A N 1
ATOM 826 C CA . GLY A 1 111 ? 0.642 6.915 -1.545 1.00 79.62 111 GLY A CA 1
ATOM 827 C C . GLY A 1 111 ? 0.100 8.053 -2.411 1.00 79.62 111 GLY A C 1
ATOM 828 O O . GLY A 1 111 ? 0.146 7.946 -3.630 1.00 79.62 111 GLY A O 1
ATOM 829 N N . GLY A 1 112 ? -0.441 9.116 -1.812 1.00 81.25 112 GLY A N 1
ATOM 830 C CA . GLY A 1 112 ? -1.098 10.212 -2.523 1.00 81.25 112 GLY A CA 1
ATOM 831 C C . GLY A 1 112 ? -2.616 10.040 -2.602 1.00 81.25 112 GLY A C 1
ATOM 832 O O . GLY A 1 112 ? -3.144 8.928 -2.647 1.00 81.25 112 GLY A O 1
ATOM 833 N N . ALA A 1 113 ? -3.331 11.169 -2.592 1.00 72.56 113 ALA A N 1
ATOM 834 C CA . ALA A 1 113 ? -4.789 11.168 -2.583 1.00 72.56 113 ALA A CA 1
ATOM 835 C C . ALA A 1 113 ? -5.333 10.339 -3.757 1.00 72.56 113 ALA A C 1
ATOM 837 O O . ALA A 1 113 ? -4.926 10.564 -4.889 1.00 72.56 113 ALA A O 1
ATOM 838 N N . VAL A 1 114 ? -6.289 9.447 -3.471 1.00 83.62 114 VAL A N 1
ATOM 839 C CA . VAL A 1 114 ? -7.000 8.543 -4.400 1.00 83.62 114 VAL A CA 1
ATOM 840 C C . VAL A 1 114 ? -6.307 7.235 -4.783 1.00 83.62 114 VAL A C 1
ATOM 842 O O . VAL A 1 114 ? -6.910 6.445 -5.511 1.00 83.62 114 VAL A O 1
ATOM 845 N N . THR A 1 115 ? -5.114 6.952 -4.266 1.00 89.06 115 THR A N 1
ATOM 846 C CA . THR A 1 115 ? -4.391 5.702 -4.537 1.00 89.06 115 THR A CA 1
ATOM 847 C C . THR A 1 115 ? -5.214 4.448 -4.255 1.00 89.06 115 THR A C 1
ATOM 849 O O . THR A 1 115 ? -5.128 3.505 -5.037 1.00 89.06 115 THR A O 1
ATOM 852 N N . SER A 1 116 ? -6.065 4.450 -3.227 1.00 93.31 116 SER A N 1
ATOM 853 C CA . SER A 1 116 ? -7.004 3.377 -2.872 1.00 93.31 116 SER A CA 1
ATOM 854 C C . SER A 1 116 ? -8.039 3.054 -3.949 1.00 93.31 116 SER A C 1
ATOM 856 O O . SER A 1 116 ? -8.556 1.940 -3.994 1.00 93.31 116 SER A O 1
ATOM 858 N N . ARG A 1 117 ? -8.353 4.022 -4.814 1.00 94.62 117 ARG A N 1
ATOM 859 C CA . ARG A 1 117 ? -9.334 3.901 -5.902 1.00 94.62 117 ARG A CA 1
ATOM 860 C C . ARG A 1 117 ? -8.690 3.555 -7.240 1.00 94.62 117 ARG A C 1
ATOM 862 O O . ARG A 1 117 ? -9.403 3.275 -8.200 1.00 94.62 117 ARG A O 1
ATOM 869 N N . SER A 1 118 ? -7.363 3.573 -7.315 1.00 93.50 118 SER A N 1
ATOM 870 C CA . SER A 1 118 ? -6.640 3.224 -8.531 1.00 93.50 118 SER A CA 1
ATOM 871 C C . SER A 1 118 ? -6.807 1.736 -8.857 1.00 93.50 118 SER A C 1
ATOM 873 O O . SER A 1 118 ? -6.769 0.906 -7.938 1.00 93.50 118 SER A O 1
ATOM 875 N N . PRO A 1 119 ? -6.938 1.370 -10.147 1.00 94.56 119 PRO A N 1
ATOM 876 C CA . PRO A 1 119 ? -6.913 -0.023 -10.572 1.00 94.56 119 PRO A CA 1
ATOM 877 C C . PRO A 1 119 ? -5.659 -0.728 -10.052 1.00 94.56 119 PRO A C 1
ATOM 879 O O . PRO A 1 119 ? -4.540 -0.229 -10.207 1.00 94.56 119 PRO A O 1
ATOM 882 N N . ALA A 1 120 ? -5.842 -1.903 -9.455 1.00 92.75 120 ALA A N 1
ATOM 883 C CA . ALA A 1 120 ? -4.781 -2.649 -8.795 1.00 92.75 120 ALA A CA 1
ATOM 884 C C . ALA A 1 120 ? -3.608 -2.921 -9.746 1.00 92.75 120 ALA A C 1
ATOM 886 O O . ALA A 1 120 ? -2.463 -2.612 -9.423 1.00 92.75 120 ALA A O 1
ATOM 887 N N . LEU A 1 121 ? -3.895 -3.425 -10.950 1.00 90.62 121 LEU A N 1
ATOM 888 C CA . LEU A 1 121 ? -2.877 -3.763 -11.950 1.00 90.62 121 LEU A CA 1
ATOM 889 C C . LEU A 1 121 ? -1.937 -2.599 -12.287 1.00 90.62 121 LEU A C 1
ATOM 891 O O . LEU A 1 121 ? -0.743 -2.825 -12.470 1.00 90.62 121 LEU A O 1
ATOM 895 N N . GLY A 1 122 ? -2.462 -1.373 -12.351 1.00 85.00 122 GLY A N 1
ATOM 896 C CA . GLY A 1 122 ? -1.671 -0.186 -12.674 1.00 85.00 122 GLY A CA 1
ATOM 897 C C . GLY A 1 122 ? -0.865 0.351 -11.492 1.00 85.00 122 GLY A C 1
ATOM 898 O O . GLY A 1 122 ? 0.211 0.905 -11.688 1.00 85.00 122 GLY A O 1
ATOM 899 N N . ALA A 1 123 ? -1.365 0.181 -10.267 1.00 88.00 123 ALA A N 1
ATOM 900 C CA . ALA A 1 123 ? -0.796 0.817 -9.081 1.00 88.00 123 ALA A CA 1
ATOM 901 C C . ALA A 1 123 ? 0.135 -0.090 -8.259 1.00 88.00 123 ALA A C 1
ATOM 903 O O . ALA A 1 123 ? 0.976 0.418 -7.524 1.00 88.00 123 ALA A O 1
ATOM 904 N N . ILE A 1 124 ? 0.028 -1.423 -8.363 1.00 87.88 124 ILE A N 1
ATOM 905 C CA . ILE A 1 124 ? 0.824 -2.343 -7.527 1.00 87.88 124 ILE A CA 1
ATOM 906 C C . ILE A 1 124 ? 2.331 -2.168 -7.740 1.00 87.88 124 ILE A C 1
ATOM 908 O O . ILE A 1 124 ? 3.074 -2.221 -6.765 1.00 87.88 124 ILE A O 1
ATOM 912 N N . ALA A 1 125 ? 2.796 -1.975 -8.979 1.00 82.06 125 ALA A N 1
ATOM 913 C CA . ALA A 1 125 ? 4.228 -1.824 -9.249 1.00 82.06 125 ALA A CA 1
ATOM 914 C C . ALA A 1 125 ? 4.796 -0.556 -8.590 1.00 82.06 125 ALA A C 1
ATOM 916 O O . ALA A 1 125 ? 5.868 -0.599 -7.986 1.00 82.06 125 ALA A O 1
ATOM 917 N N . ASP A 1 126 ? 4.042 0.543 -8.653 1.00 81.19 126 ASP A N 1
ATOM 918 C CA . ASP A 1 126 ? 4.388 1.810 -8.010 1.00 81.19 126 ASP A CA 1
ATOM 919 C C . ASP A 1 126 ? 4.383 1.683 -6.480 1.00 81.19 126 ASP A C 1
ATOM 921 O O . ASP A 1 126 ? 5.359 2.030 -5.813 1.00 81.19 126 ASP A O 1
ATOM 925 N N . LEU A 1 127 ? 3.339 1.063 -5.921 1.00 82.06 127 LEU A N 1
ATOM 926 C CA . LEU A 1 127 ? 3.254 0.784 -4.490 1.00 82.06 127 LEU A CA 1
ATOM 927 C C . LEU A 1 127 ? 4.415 -0.084 -4.019 1.00 82.06 127 LEU A C 1
ATOM 929 O O . LEU A 1 127 ? 5.106 0.292 -3.082 1.00 82.06 127 LEU A O 1
ATOM 933 N N . ALA A 1 128 ? 4.674 -1.211 -4.677 1.00 80.00 128 ALA A N 1
ATOM 934 C CA . ALA A 1 128 ? 5.771 -2.106 -4.331 1.00 80.00 128 ALA A CA 1
ATOM 935 C C . ALA A 1 128 ? 7.136 -1.4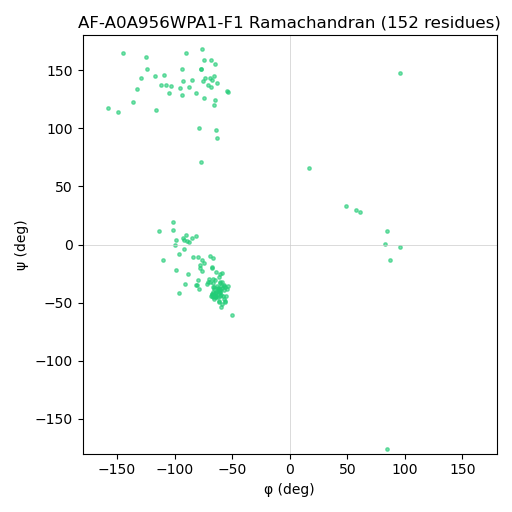08 -4.387 1.00 80.00 128 ALA A C 1
AT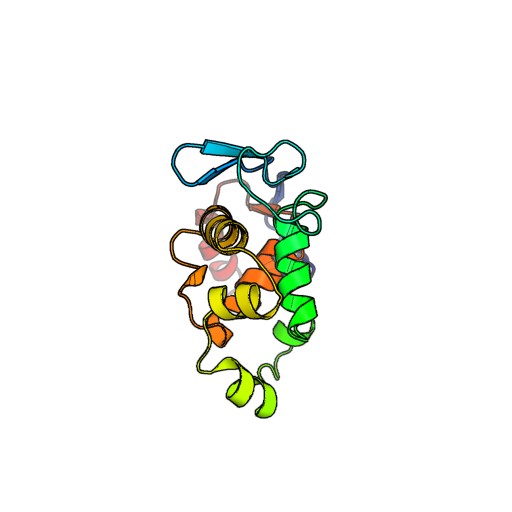OM 937 O O . ALA A 1 128 ? 7.995 -1.659 -3.542 1.00 80.00 128 ALA A O 1
ATOM 938 N N . TYR A 1 129 ? 7.329 -0.514 -5.356 1.00 76.81 129 TYR A N 1
ATOM 939 C CA . TYR A 1 129 ? 8.535 0.291 -5.469 1.00 76.81 129 TYR A CA 1
ATOM 940 C C . TYR A 1 129 ? 8.684 1.281 -4.306 1.00 76.81 129 TYR A C 1
ATOM 942 O O . TYR A 1 129 ? 9.768 1.378 -3.733 1.00 76.81 129 TYR A O 1
ATOM 950 N N . HIS A 1 130 ? 7.608 1.978 -3.932 1.00 76.44 130 HIS A N 1
ATOM 951 C CA . HIS A 1 130 ? 7.634 3.010 -2.894 1.00 76.44 130 HIS A CA 1
ATOM 952 C C . HIS A 1 130 ? 7.581 2.465 -1.464 1.00 76.44 130 HIS A C 1
ATOM 954 O O . HIS A 1 130 ? 8.228 3.015 -0.576 1.00 76.44 130 HIS A O 1
ATOM 960 N N . VAL A 1 131 ? 6.857 1.372 -1.222 1.00 76.38 131 VAL A N 1
ATOM 961 C CA . VAL A 1 131 ? 6.754 0.763 0.111 1.00 76.38 131 VAL A CA 1
ATOM 962 C C . VAL A 1 131 ? 7.860 -0.256 0.372 1.00 76.38 131 VAL A C 1
ATOM 964 O O . VAL A 1 131 ? 8.194 -0.509 1.527 1.00 76.38 131 VAL A O 1
ATOM 967 N N . GLY A 1 132 ? 8.433 -0.858 -0.675 1.00 68.19 132 GLY A N 1
ATOM 968 C CA . GLY A 1 132 ? 9.457 -1.898 -0.562 1.00 68.19 132 GLY A CA 1
ATOM 969 C C . GLY A 1 132 ? 10.856 -1.370 -0.238 1.00 68.19 132 GLY A C 1
ATOM 970 O O . GLY A 1 132 ? 11.692 -2.131 0.248 1.00 68.19 132 GLY A O 1
ATOM 971 N N . ASP A 1 133 ? 11.127 -0.084 -0.483 1.00 66.62 133 ASP A N 1
ATOM 972 C CA . ASP A 1 133 ? 12.395 0.544 -0.121 1.00 66.62 133 ASP A CA 1
ATOM 973 C C . ASP A 1 133 ? 12.238 2.037 0.203 1.00 66.62 133 ASP A C 1
ATOM 975 O O . ASP A 1 133 ? 11.972 2.855 -0.674 1.00 66.62 133 ASP A O 1
ATOM 979 N N . GLN A 1 134 ? 12.470 2.395 1.467 1.00 65.81 134 GLN A N 1
ATOM 980 C CA . GLN A 1 134 ? 12.395 3.776 1.958 1.00 65.81 134 GLN A CA 1
ATOM 981 C C . GLN A 1 134 ? 13.698 4.575 1.757 1.00 65.81 134 GLN A C 1
ATOM 983 O O . GLN A 1 134 ? 13.819 5.707 2.226 1.00 65.81 134 GLN A O 1
ATOM 988 N N . ASN A 1 135 ? 14.702 4.011 1.076 1.00 58.00 135 ASN A N 1
ATOM 989 C CA . ASN A 1 135 ? 15.935 4.725 0.756 1.00 58.00 135 ASN A CA 1
ATOM 990 C C . ASN A 1 135 ? 15.728 5.657 -0.443 1.00 58.00 135 ASN A C 1
ATOM 992 O O . ASN A 1 135 ? 15.806 5.229 -1.594 1.00 58.00 135 ASN A O 1
ATOM 996 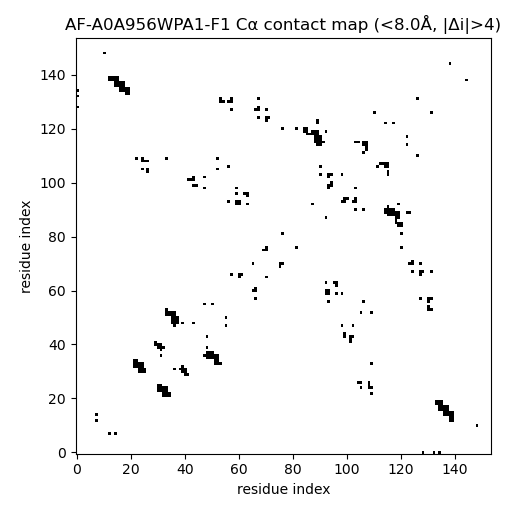N N . LEU A 1 136 ? 15.535 6.950 -0.183 1.00 66.00 136 LEU A N 1
ATOM 997 C CA . LEU A 1 136 ? 15.342 7.954 -1.226 1.00 66.00 136 LEU A CA 1
ATOM 998 C C . LEU A 1 136 ? 16.654 8.663 -1.591 1.00 66.00 136 LEU A C 1
ATOM 1000 O O . LEU A 1 136 ? 17.414 9.131 -0.741 1.00 66.00 136 LEU A O 1
ATOM 1004 N N . PHE A 1 137 ? 16.886 8.808 -2.896 1.00 66.19 137 PHE A N 1
ATOM 1005 C CA . PHE A 1 137 ? 17.987 9.594 -3.448 1.00 66.19 137 PHE A CA 1
ATOM 1006 C C . PHE A 1 137 ? 17.446 10.835 -4.157 1.00 66.19 137 PHE A C 1
ATOM 1008 O O . PHE A 1 137 ? 16.493 10.751 -4.935 1.00 66.19 137 PHE A O 1
ATOM 1015 N N . ARG A 1 138 ? 18.090 11.989 -3.952 1.00 68.00 138 ARG A N 1
ATOM 1016 C CA . ARG A 1 138 ? 17.856 13.193 -4.766 1.00 68.00 138 ARG A CA 1
ATOM 1017 C C . ARG A 1 138 ? 19.118 13.599 -5.515 1.00 68.00 138 ARG A C 1
ATOM 1019 O O . ARG A 1 138 ? 20.227 13.500 -4.994 1.00 68.00 138 ARG A O 1
ATOM 1026 N N . VAL A 1 139 ? 18.929 14.117 -6.728 1.00 69.19 139 VAL A N 1
ATOM 1027 C CA . VAL A 1 139 ? 19.990 14.792 -7.487 1.00 69.19 139 VAL A CA 1
ATOM 1028 C C . VAL A 1 139 ? 20.221 16.171 -6.873 1.00 69.19 139 VAL A C 1
ATOM 1030 O O . VAL A 1 139 ? 19.280 16.959 -6.728 1.00 69.19 139 VAL A O 1
ATOM 1033 N N . ARG A 1 140 ? 21.468 16.476 -6.504 1.00 65.12 140 ARG A N 1
ATOM 1034 C CA . ARG A 1 140 ? 21.842 17.803 -5.995 1.00 65.12 140 ARG A CA 1
ATOM 1035 C C . ARG A 1 140 ? 21.663 18.835 -7.116 1.00 65.12 140 ARG A C 1
ATOM 1037 O O . ARG A 1 140 ? 22.221 18.658 -8.190 1.00 65.12 140 ARG A O 1
ATOM 1044 N N . GLY A 1 141 ? 20.874 19.885 -6.874 1.00 69.12 141 GLY A N 1
ATOM 1045 C CA . GLY A 1 141 ? 20.466 20.854 -7.908 1.00 69.12 141 GLY A CA 1
ATOM 1046 C C . GLY A 1 141 ? 19.099 20.569 -8.548 1.00 69.12 141 GLY A C 1
ATOM 1047 O O . GLY A 1 141 ? 18.619 21.370 -9.341 1.00 69.12 141 GLY A O 1
ATOM 1048 N N . GLY A 1 142 ? 18.429 19.477 -8.163 1.00 70.31 142 GLY A N 1
ATOM 1049 C CA . GLY A 1 142 ? 17.045 19.192 -8.544 1.00 70.31 142 GLY A CA 1
ATOM 1050 C C . GLY A 1 142 ? 16.876 18.509 -9.904 1.00 70.31 142 GLY A C 1
ATOM 1051 O O . GLY A 1 142 ? 17.828 18.143 -10.592 1.00 70.31 142 GLY A O 1
ATOM 1052 N N . ASN A 1 143 ? 15.613 18.316 -10.294 1.00 68.06 143 ASN A N 1
ATOM 1053 C CA . ASN A 1 143 ? 15.230 17.532 -11.475 1.00 68.06 143 ASN A CA 1
ATOM 1054 C C . ASN A 1 143 ? 15.602 18.180 -12.820 1.00 68.06 143 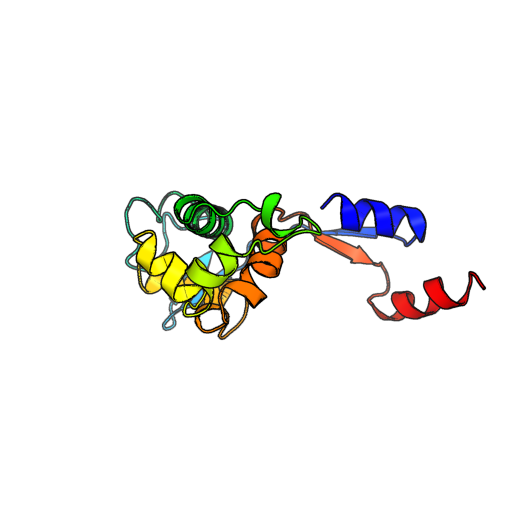ASN A C 1
ATOM 1056 O O . ASN A 1 143 ? 15.516 17.506 -13.847 1.00 68.06 143 ASN A O 1
ATOM 1060 N N . VAL A 1 144 ? 16.033 19.444 -12.808 1.00 67.56 144 VAL A N 1
ATOM 1061 C CA . VAL A 1 144 ? 16.446 20.217 -13.991 1.00 67.56 144 VAL A CA 1
ATOM 1062 C C . VAL A 1 144 ? 17.734 19.696 -14.632 1.00 67.56 144 VAL A C 1
ATOM 1064 O O . VAL A 1 144 ? 17.960 19.915 -15.814 1.00 67.56 144 VAL A O 1
ATOM 1067 N N . LEU A 1 145 ? 18.555 18.941 -13.894 1.00 60.47 145 LEU A N 1
ATOM 1068 C CA . LEU A 1 145 ? 19.790 18.343 -14.421 1.00 60.47 145 LEU A CA 1
ATOM 1069 C C . LEU A 1 145 ? 19.555 17.009 -15.157 1.00 60.47 145 LEU A C 1
ATOM 1071 O O . LEU A 1 145 ? 20.455 16.492 -15.824 1.00 60.47 145 LEU A O 1
ATOM 1075 N N . ARG A 1 146 ? 18.345 16.434 -15.061 1.00 60.09 146 ARG A N 1
ATOM 1076 C CA . ARG A 1 146 ? 18.019 15.139 -15.686 1.00 60.09 146 ARG A CA 1
ATOM 1077 C C . ARG A 1 146 ? 17.993 15.193 -17.224 1.00 60.09 146 ARG A C 1
ATOM 1079 O O . ARG A 1 146 ? 18.597 14.309 -17.817 1.00 60.09 146 ARG A O 1
ATOM 1086 N N . PRO A 1 147 ? 17.400 16.204 -17.891 1.00 57.41 147 PRO A N 1
ATOM 1087 C CA . PRO A 1 147 ? 17.443 16.298 -19.355 1.00 57.41 147 PRO A CA 1
ATOM 1088 C C . PRO A 1 147 ? 18.855 16.566 -19.900 1.00 57.41 147 PRO A C 1
ATOM 1090 O O . PRO A 1 147 ? 19.240 16.019 -20.929 1.00 57.41 147 PRO A O 1
ATOM 1093 N N . HIS A 1 148 ? 19.658 17.370 -19.195 1.00 51.38 148 HIS A N 1
ATOM 1094 C CA . HIS A 1 148 ? 20.982 17.789 -19.668 1.00 51.38 148 HIS A CA 1
ATOM 1095 C C . HIS A 1 148 ? 22.021 16.659 -19.687 1.00 51.38 148 HIS A C 1
ATOM 1097 O O . HIS A 1 148 ? 22.896 16.653 -20.545 1.00 51.38 148 HIS A O 1
ATOM 1103 N N . SER A 1 149 ? 21.898 15.673 -18.796 1.00 51.41 149 SER A N 1
ATOM 1104 C CA . SER A 1 149 ? 22.815 14.522 -18.741 1.00 51.41 149 SER A CA 1
ATOM 1105 C C . SER A 1 149 ? 22.568 13.473 -19.833 1.00 51.41 149 SER A C 1
ATOM 1107 O O . SER A 1 149 ? 23.490 12.739 -20.184 1.00 51.41 149 SER A O 1
ATOM 1109 N N . VAL A 1 150 ? 21.356 13.414 -20.397 1.00 53.44 150 VAL A N 1
ATOM 1110 C CA . VAL A 1 150 ? 21.024 12.525 -21.527 1.00 53.44 150 VAL A CA 1
ATOM 1111 C C . VAL A 1 150 ? 21.467 13.147 -22.856 1.00 53.44 150 VAL A C 1
ATOM 1113 O O . VAL A 1 150 ? 21.935 12.435 -23.737 1.00 53.44 150 VAL A O 1
ATOM 1116 N N . LEU A 1 151 ? 21.389 14.477 -22.976 1.00 46.16 151 LEU A N 1
ATOM 1117 C CA . LEU A 1 151 ? 21.761 15.224 -24.186 1.00 46.16 151 LEU A CA 1
ATOM 1118 C C . LEU A 1 151 ? 23.276 15.406 -24.382 1.00 46.16 151 LEU A C 1
ATOM 1120 O O . LEU A 1 151 ? 23.707 15.714 -25.484 1.00 46.16 151 LEU A O 1
ATOM 1124 N N . GLN A 1 152 ? 24.097 15.222 -23.345 1.00 47.16 152 GLN A N 1
ATOM 1125 C CA . GLN A 1 152 ? 25.562 15.357 -23.436 1.00 47.16 152 GLN A CA 1
ATOM 1126 C C . GLN A 1 152 ? 26.292 14.056 -23.827 1.00 47.16 152 GLN A C 1
ATOM 1128 O O . GLN A 1 152 ? 27.520 14.033 -23.837 1.00 47.16 152 GLN A O 1
ATOM 1133 N N . LYS A 1 153 ? 25.564 12.965 -24.110 1.00 46.19 153 LYS A N 1
ATOM 1134 C CA . LYS A 1 153 ? 26.136 11.649 -24.465 1.00 46.19 153 LYS A CA 1
ATOM 1135 C C . LYS A 1 153 ? 25.849 11.190 -25.907 1.00 46.19 153 LYS A C 1
ATOM 1137 O O . LYS A 1 153 ? 26.105 10.029 -26.218 1.00 46.19 153 LYS A O 1
ATOM 1142 N N . THR A 1 154 ? 25.340 12.073 -26.763 1.00 43.47 154 THR A N 1
ATOM 1143 C CA . THR A 1 154 ? 25.331 11.916 -28.234 1.00 43.47 154 THR A CA 1
ATOM 1144 C C . THR A 1 154 ? 26.452 12.730 -28.842 1.00 43.47 154 THR A C 1
ATOM 1146 O O . THR A 1 154 ? 27.130 12.197 -29.741 1.00 43.47 154 THR A O 1
#

Secondary structure (DSSP, 8-state):
-HHHHHHHHHTTPPEEEEE---PEEEETTEEEETT--TT-SS---HHHHTS-HHHHHHHHHHHTT--TTGGGSTTPSPHHHHHHHTT-BHHHHHHHTT--HHHHHHHHHHH-TTGGGSBHHHHHHHHHHHHH--EEEEETT-TTHHHHHHHTT-

Foldseek 3Di:
DVVVVVVCVVLVFDKDWDQPPQDWFADPNFIDGQQAQLPGPDPFDPVPRGHGLLVLLQVLCVLVVHALVQLPDPCPPDPVVCVVQVPAASLNSCVVSVHDVVNLSSCCRPVHHCSRVHRCSVCVNVSSVCSVDRTDMAGVVGPVCVVVSVVVPD

pLDDT: mean 81.64, std 12.82, range [43.47, 97.0]

Mean predicted aligned error: 8.06 Å

Sequence (154 aa):
MPLVQRYLRAVALPVGSLNDGLPRSLIGGETAQASSLATSPWPLTDADRNLTVAFNLNRYLFLNDLNASSVLDPAWPGAATLRRLDSLTTGDLIRRAGGSEVSVALLDAHGGAVTSRSPALGAIADLAYHVGDQNLFRVRGGNVLRPHSVLQKT

Radius of gyration: 17.55 Å; Cα contacts (8 Å, |Δi|>4): 190; chains: 1; bounding box: 39×36×48 Å